Protein AF-A0A5C4J132-F1 (afdb_monomer)

Structure (mmCIF, N/CA/C/O backbone):
data_AF-A0A5C4J132-F1
#
_entry.id   AF-A0A5C4J132-F1
#
loop_
_atom_site.group_PDB
_atom_site.id
_atom_site.type_symbol
_atom_site.label_atom_id
_atom_site.label_alt_id
_atom_site.label_comp_id
_atom_site.label_asym_id
_atom_site.label_entity_id
_atom_site.label_seq_id
_atom_site.pdbx_PDB_ins_code
_atom_site.Cartn_x
_atom_site.Cartn_y
_atom_site.Cartn_z
_atom_site.occupancy
_atom_site.B_iso_or_equiv
_atom_site.auth_seq_id
_atom_site.auth_comp_id
_atom_site.auth_asym_id
_atom_site.auth_atom_id
_atom_site.pdbx_PDB_model_num
ATOM 1 N N . MET A 1 1 ? 4.676 13.560 -14.544 1.00 82.75 1 MET A N 1
ATOM 2 C CA . MET A 1 1 ? 6.012 12.949 -14.366 1.00 82.75 1 MET A CA 1
ATOM 3 C C . MET A 1 1 ? 5.871 11.455 -14.588 1.00 82.75 1 MET A C 1
ATOM 5 O O . MET A 1 1 ? 4.926 10.888 -14.056 1.00 82.75 1 MET A O 1
ATOM 9 N N . THR A 1 2 ? 6.780 10.845 -15.342 1.00 94.75 2 THR A N 1
ATOM 10 C CA . THR A 1 2 ? 6.835 9.391 -15.570 1.00 94.75 2 THR A CA 1
ATOM 11 C C . THR A 1 2 ? 8.130 8.857 -14.960 1.00 94.75 2 THR A C 1
ATOM 13 O O . THR A 1 2 ? 9.125 9.582 -14.933 1.00 94.75 2 THR A O 1
ATOM 16 N N . ARG A 1 3 ? 8.116 7.630 -14.428 1.00 94.50 3 ARG A N 1
ATOM 17 C CA . ARG A 1 3 ? 9.316 6.929 -13.950 1.00 94.50 3 ARG A CA 1
ATOM 18 C C . ARG A 1 3 ? 9.347 5.510 -14.496 1.00 94.50 3 ARG A C 1
ATOM 20 O O . ARG A 1 3 ? 8.318 4.838 -14.488 1.00 94.50 3 ARG A O 1
ATOM 27 N N . ASP A 1 4 ? 10.539 5.075 -14.882 1.00 97.19 4 ASP A N 1
ATOM 28 C CA . ASP A 1 4 ? 10.812 3.712 -15.320 1.00 97.19 4 ASP A CA 1
ATOM 29 C C . ASP A 1 4 ? 11.363 2.872 -14.169 1.00 97.19 4 ASP A C 1
ATOM 31 O O . ASP A 1 4 ? 12.131 3.353 -13.331 1.00 97.19 4 ASP A O 1
ATOM 35 N N . PHE A 1 5 ? 10.977 1.599 -14.143 1.00 97.31 5 PHE A N 1
ATOM 36 C CA . PHE A 1 5 ? 11.432 0.629 -13.155 1.00 97.31 5 PHE A CA 1
ATOM 37 C C . PHE A 1 5 ? 11.991 -0.597 -13.870 1.00 97.31 5 PHE A C 1
ATOM 39 O O . PHE A 1 5 ? 11.315 -1.194 -14.706 1.00 97.31 5 PHE A O 1
ATOM 46 N N . ALA A 1 6 ? 13.200 -1.017 -13.496 1.00 98.12 6 ALA A N 1
ATOM 47 C CA . ALA A 1 6 ? 13.790 -2.280 -13.935 1.00 98.12 6 ALA A CA 1
ATOM 48 C C . A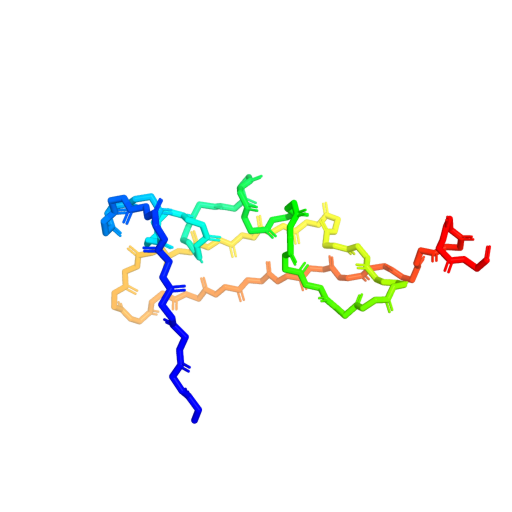LA A 1 6 ? 13.170 -3.466 -13.167 1.00 98.12 6 ALA A C 1
ATOM 50 O O . ALA A 1 6 ? 13.849 -4.183 -12.437 1.00 98.12 6 ALA A O 1
ATOM 51 N N . ALA A 1 7 ? 11.850 -3.629 -13.278 1.00 97.56 7 ALA A N 1
ATOM 52 C CA . ALA A 1 7 ? 11.083 -4.660 -12.591 1.00 97.56 7 ALA A CA 1
ATOM 53 C C . ALA A 1 7 ? 9.902 -5.139 -13.456 1.00 97.56 7 ALA A C 1
ATOM 55 O O . ALA A 1 7 ? 9.331 -4.353 -14.216 1.00 97.56 7 ALA A O 1
ATOM 56 N N . PRO A 1 8 ? 9.475 -6.409 -13.330 1.00 98.44 8 PRO A N 1
ATOM 57 C CA . PRO A 1 8 ? 8.253 -6.887 -13.964 1.00 98.44 8 PRO A CA 1
ATOM 58 C C . PRO A 1 8 ? 7.028 -6.069 -13.539 1.00 98.44 8 PRO A C 1
ATOM 60 O O . PRO A 1 8 ? 6.850 -5.768 -12.357 1.00 98.44 8 PRO A O 1
ATOM 63 N N . ARG A 1 9 ? 6.116 -5.802 -14.484 1.00 98.00 9 ARG A N 1
ATOM 64 C CA . ARG A 1 9 ? 4.888 -5.014 -14.246 1.00 98.00 9 ARG A CA 1
ATOM 65 C C . ARG A 1 9 ? 4.062 -5.489 -13.046 1.00 98.00 9 ARG A C 1
ATOM 67 O O . ARG A 1 9 ? 3.475 -4.674 -12.345 1.00 98.00 9 ARG A O 1
ATOM 74 N N . ALA A 1 10 ? 4.027 -6.802 -12.809 1.00 98.31 10 ALA A N 1
ATOM 75 C CA . ALA A 1 10 ? 3.254 -7.396 -11.724 1.00 98.31 10 ALA A CA 1
ATOM 76 C C . ALA A 1 10 ? 3.795 -6.982 -10.349 1.00 98.31 10 ALA A C 1
ATOM 78 O O . ALA A 1 10 ? 3.010 -6.690 -9.456 1.00 98.31 10 ALA A O 1
ATOM 79 N N . LEU A 1 11 ? 5.121 -6.876 -10.198 1.00 98.25 11 LEU A N 1
ATOM 80 C CA . LEU A 1 11 ? 5.736 -6.440 -8.943 1.00 98.25 11 LEU A CA 1
ATOM 81 C C . LEU A 1 11 ? 5.551 -4.940 -8.713 1.00 98.25 11 LEU A C 1
ATOM 83 O O . LEU A 1 11 ? 5.312 -4.520 -7.585 1.00 98.25 11 LEU A O 1
ATOM 87 N N . VAL A 1 12 ? 5.597 -4.138 -9.780 1.00 98.12 12 VAL A N 1
ATOM 88 C CA . VAL A 1 12 ? 5.283 -2.704 -9.688 1.00 98.12 12 VAL A CA 1
ATOM 89 C C . VAL A 1 12 ? 3.834 -2.514 -9.240 1.00 98.12 12 VAL A C 1
ATOM 91 O O . VAL A 1 12 ? 3.572 -1.716 -8.348 1.00 98.12 12 VAL A O 1
ATOM 94 N N . PHE A 1 13 ? 2.893 -3.286 -9.789 1.00 98.25 13 PHE A N 1
ATOM 95 C CA . PHE A 1 13 ? 1.495 -3.251 -9.357 1.00 98.25 13 PHE A CA 1
ATOM 96 C C . PHE A 1 13 ? 1.316 -3.723 -7.90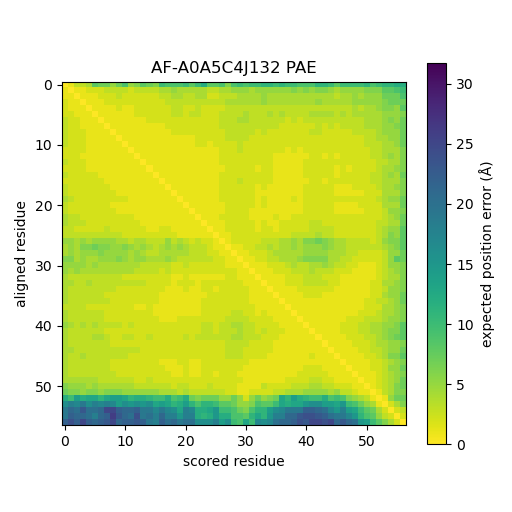5 1.00 98.25 13 PHE A C 1
ATOM 98 O O . PHE A 1 13 ? 0.622 -3.066 -7.127 1.00 98.25 13 PHE A O 1
ATOM 105 N N . ALA A 1 14 ? 1.981 -4.812 -7.509 1.00 98.50 14 ALA A N 1
ATOM 106 C CA . ALA A 1 14 ? 1.953 -5.331 -6.142 1.00 98.50 14 ALA A CA 1
ATOM 107 C C . ALA A 1 14 ? 2.467 -4.302 -5.122 1.00 98.50 14 ALA A C 1
ATOM 109 O O . ALA A 1 14 ? 1.857 -4.119 -4.071 1.00 98.50 14 ALA A O 1
ATOM 110 N N . ALA A 1 15 ? 3.521 -3.548 -5.461 1.00 98.00 15 ALA A N 1
ATOM 111 C CA . ALA A 1 15 ? 4.066 -2.497 -4.602 1.00 98.00 15 ALA A CA 1
ATOM 112 C C . ALA A 1 15 ? 3.030 -1.424 -4.218 1.00 98.00 15 ALA A C 1
ATOM 114 O O . ALA A 1 15 ? 3.163 -0.813 -3.160 1.00 98.00 15 ALA A O 1
ATOM 115 N N . TRP A 1 16 ? 1.997 -1.218 -5.040 1.00 97.12 16 TRP A N 1
ATOM 116 C CA . TRP A 1 16 ? 0.910 -0.269 -4.785 1.00 97.12 16 TRP A CA 1
ATOM 117 C C . TRP A 1 16 ? -0.358 -0.893 -4.199 1.00 97.12 16 TRP A C 1
ATOM 119 O O . TRP A 1 16 ? -1.192 -0.170 -3.658 1.00 97.12 16 TRP A O 1
ATOM 129 N N . THR A 1 17 ? -0.538 -2.205 -4.326 1.00 97.75 17 THR A N 1
ATOM 130 C CA . THR A 1 17 ? -1.829 -2.856 -4.057 1.00 97.75 17 THR A CA 1
ATOM 131 C C . THR A 1 17 ? -1.790 -3.865 -2.922 1.00 97.75 17 THR A C 1
ATOM 133 O O . THR A 1 17 ? -2.822 -4.121 -2.305 1.00 97.75 17 THR A O 1
ATOM 136 N N . GLU A 1 18 ? -0.612 -4.385 -2.578 1.00 98.31 18 GLU A N 1
ATOM 137 C CA . GLU A 1 18 ? -0.431 -5.253 -1.422 1.00 98.31 18 GLU A CA 1
ATOM 138 C C . GLU A 1 18 ? -0.121 -4.414 -0.173 1.00 98.31 18 GLU A C 1
ATOM 140 O O . GLU A 1 18 ? 0.936 -3.774 -0.110 1.00 98.31 18 GLU A O 1
ATOM 145 N N . PRO A 1 19 ? -0.969 -4.438 0.877 1.00 98.19 19 PRO A N 1
ATOM 146 C CA . PRO A 1 19 ? -0.759 -3.619 2.073 1.00 98.19 19 PRO A CA 1
ATOM 147 C C . PRO A 1 19 ? 0.610 -3.83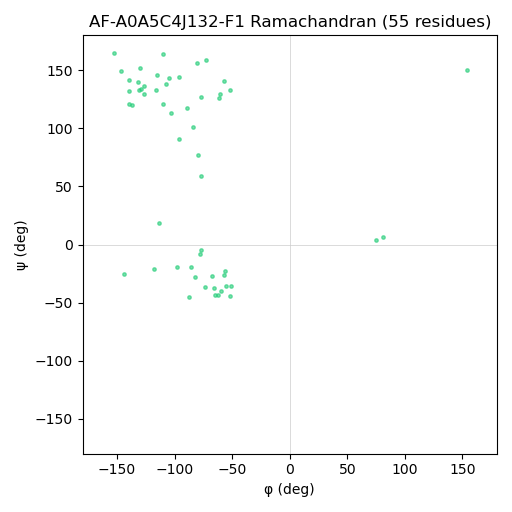2 2.733 1.00 98.19 19 PRO A C 1
ATOM 149 O O . PRO A 1 19 ? 1.225 -2.887 3.226 1.00 98.19 19 PRO A O 1
ATOM 152 N N . ALA A 1 20 ? 1.112 -5.070 2.718 1.00 97.69 20 ALA A N 1
ATOM 153 C CA . ALA A 1 20 ? 2.410 -5.419 3.287 1.00 97.69 20 ALA A CA 1
ATOM 154 C C . ALA A 1 20 ? 3.597 -4.812 2.520 1.00 97.69 20 ALA A C 1
ATOM 156 O O . ALA A 1 20 ? 4.646 -4.591 3.128 1.00 97.69 20 ALA A O 1
ATOM 157 N N . LEU A 1 21 ? 3.446 -4.551 1.217 1.00 97.88 21 LEU A N 1
ATOM 158 C CA . LEU A 1 21 ? 4.468 -3.908 0.392 1.00 97.88 21 LEU A CA 1
ATOM 159 C C . LEU A 1 21 ? 4.351 -2.389 0.455 1.00 97.88 21 LEU A C 1
ATOM 161 O O . LEU A 1 21 ? 5.361 -1.735 0.694 1.00 97.88 21 LEU A O 1
ATOM 165 N N . VAL A 1 22 ? 3.137 -1.836 0.345 1.00 97.69 22 VAL A N 1
ATOM 166 C CA . VAL A 1 22 ? 2.885 -0.384 0.444 1.00 97.69 22 VAL A CA 1
ATOM 167 C C . VAL A 1 22 ? 3.505 0.192 1.717 1.00 97.69 22 VAL A C 1
ATOM 169 O O . VAL A 1 22 ? 4.208 1.198 1.662 1.00 97.69 22 VAL A O 1
ATOM 172 N N . LYS A 1 23 ? 3.346 -0.498 2.854 1.00 96.44 23 LYS A N 1
ATOM 173 C CA . LYS A 1 23 ? 3.925 -0.092 4.144 1.00 96.44 23 LYS A CA 1
ATOM 174 C C . LYS A 1 23 ? 5.446 0.103 4.153 1.00 96.44 23 LYS A C 1
ATOM 176 O O . LYS A 1 23 ? 5.950 0.764 5.051 1.00 96.44 23 LYS A O 1
ATOM 181 N N . ARG A 1 24 ? 6.180 -0.517 3.226 1.00 95.19 24 ARG A N 1
ATOM 182 C CA . ARG A 1 24 ? 7.654 -0.527 3.228 1.00 95.19 24 ARG A CA 1
ATOM 183 C C . ARG A 1 24 ? 8.271 0.688 2.551 1.00 95.19 24 ARG A C 1
ATOM 185 O O . ARG A 1 24 ? 9.459 0.919 2.728 1.00 95.19 24 ARG A O 1
ATOM 192 N N . TRP A 1 25 ? 7.508 1.393 1.722 1.00 93.06 25 TRP A N 1
ATOM 193 C CA . TRP A 1 25 ? 8.072 2.422 0.849 1.00 93.06 25 TRP A CA 1
ATOM 194 C C . TRP A 1 25 ? 7.156 3.633 0.667 1.00 93.06 25 TRP A C 1
ATOM 196 O O . TRP A 1 25 ? 7.643 4.719 0.360 1.00 93.06 25 TRP A O 1
ATOM 206 N N . TYR A 1 26 ? 5.841 3.465 0.830 1.00 94.62 26 TYR A N 1
ATOM 207 C CA . TYR A 1 26 ? 4.902 4.565 0.701 1.00 94.62 26 TYR A CA 1
ATOM 208 C C . TYR A 1 26 ? 4.958 5.425 1.959 1.00 94.62 26 TYR A C 1
ATOM 210 O O . TYR A 1 26 ? 4.841 4.917 3.071 1.00 94.62 26 TYR A O 1
ATOM 218 N N . GLY A 1 27 ? 5.169 6.722 1.774 1.00 89.94 27 GLY A N 1
ATOM 219 C CA . GLY A 1 27 ? 5.510 7.621 2.866 1.00 89.94 27 GLY A CA 1
ATOM 220 C C . GLY A 1 27 ? 6.292 8.819 2.346 1.00 89.94 27 GLY A C 1
ATOM 221 O O . GLY A 1 27 ? 7.012 8.718 1.355 1.00 89.94 27 GLY A O 1
ATOM 222 N N . ALA A 1 28 ? 6.153 9.962 3.007 1.00 89.38 28 ALA A N 1
ATOM 223 C CA . ALA A 1 28 ? 7.125 11.038 2.870 1.00 89.38 28 ALA A CA 1
ATOM 224 C C . ALA A 1 28 ? 8.328 10.716 3.765 1.00 89.38 28 ALA A C 1
ATOM 226 O O . ALA A 1 28 ? 8.188 9.999 4.755 1.00 89.38 28 ALA A O 1
ATOM 227 N N . HIS A 1 29 ? 9.498 11.271 3.451 1.00 89.75 29 HIS A N 1
ATOM 228 C CA . HIS A 1 29 ? 10.660 11.146 4.329 1.00 89.75 29 HIS A CA 1
ATOM 229 C C . HIS A 1 29 ? 10.300 11.570 5.766 1.00 89.75 29 HIS A C 1
ATOM 231 O O . HIS A 1 29 ? 9.656 12.603 5.966 1.00 89.75 29 HIS A O 1
ATOM 237 N N . GLY A 1 30 ? 10.688 10.764 6.757 1.00 91.00 30 GLY A N 1
ATOM 238 C CA . GLY A 1 30 ? 10.329 10.982 8.160 1.00 91.00 30 GLY A CA 1
ATOM 239 C C . GLY A 1 30 ? 8.933 10.495 8.558 1.00 91.00 30 GLY A C 1
ATOM 240 O O . GLY A 1 30 ? 8.532 10.727 9.692 1.00 91.00 30 GLY A O 1
ATOM 241 N N . TRP A 1 31 ? 8.188 9.807 7.688 1.00 93.31 31 TRP A N 1
ATOM 242 C CA . TRP A 1 31 ? 6.897 9.201 8.024 1.00 93.31 31 TRP A CA 1
ATOM 243 C C . TRP A 1 31 ? 6.858 7.720 7.670 1.00 93.31 31 TRP A C 1
ATOM 245 O O . TRP A 1 31 ? 7.213 7.333 6.561 1.00 93.31 31 TRP A O 1
ATOM 255 N N . ASP A 1 32 ? 6.319 6.919 8.586 1.00 93.38 32 ASP A N 1
ATOM 256 C CA . ASP A 1 32 ? 6.085 5.492 8.379 1.00 93.38 32 ASP A CA 1
ATOM 257 C C . ASP A 1 32 ? 4.588 5.211 8.219 1.00 93.38 32 ASP A C 1
ATOM 259 O O . ASP A 1 32 ? 3.757 5.711 8.989 1.00 93.38 32 ASP A O 1
ATOM 263 N N . VAL A 1 33 ? 4.224 4.338 7.277 1.00 95.56 33 VAL A N 1
ATOM 264 C CA . VAL A 1 33 ? 2.868 3.777 7.210 1.00 95.56 33 VAL A CA 1
ATOM 265 C C . VAL A 1 33 ? 2.786 2.589 8.166 1.00 95.56 33 VAL A C 1
ATOM 267 O O . VAL A 1 33 ? 3.225 1.474 7.882 1.00 95.56 33 VAL A O 1
ATOM 270 N N . VAL A 1 34 ? 2.192 2.815 9.335 1.00 95.62 34 VAL A N 1
ATOM 271 C CA . VAL A 1 34 ? 2.112 1.807 10.404 1.00 95.62 34 VAL A CA 1
ATOM 272 C C . VAL A 1 34 ? 0.964 0.818 10.194 1.00 95.62 34 VAL A C 1
ATOM 274 O O . VAL A 1 34 ? 1.071 -0.351 10.579 1.00 95.62 34 VAL A O 1
ATOM 277 N N . ALA A 1 35 ? -0.100 1.240 9.508 1.00 97.44 35 ALA A N 1
ATOM 278 C CA . ALA A 1 35 ? -1.216 0.385 9.116 1.00 97.44 35 ALA A CA 1
ATOM 279 C C . ALA A 1 35 ? -1.686 0.713 7.697 1.00 97.44 35 ALA A C 1
ATOM 281 O O . ALA A 1 35 ? -1.759 1.881 7.313 1.00 97.44 35 ALA A O 1
ATOM 282 N N . ALA A 1 36 ? -2.035 -0.330 6.948 1.00 98.19 36 ALA A N 1
ATOM 283 C CA . ALA A 1 36 ? -2.571 -0.233 5.602 1.00 98.19 36 ALA A CA 1
ATOM 284 C C . ALA A 1 36 ? -3.696 -1.255 5.425 1.00 98.19 36 ALA A C 1
ATOM 286 O O . ALA A 1 36 ? -3.530 -2.423 5.773 1.00 98.19 36 ALA A O 1
ATOM 287 N N . ALA A 1 37 ? -4.821 -0.810 4.877 1.00 98.44 37 ALA A N 1
ATOM 288 C CA . ALA A 1 37 ? -5.918 -1.655 4.428 1.00 98.44 37 ALA A CA 1
ATOM 289 C C . ALA A 1 37 ? -6.299 -1.236 3.008 1.00 98.44 37 ALA A C 1
ATOM 291 O O . ALA A 1 37 ? -6.423 -0.039 2.736 1.00 98.44 37 ALA A O 1
ATOM 292 N N . ILE A 1 38 ? -6.448 -2.209 2.111 1.00 98.56 38 ILE A N 1
ATOM 293 C CA . ILE A 1 38 ? -6.759 -1.992 0.696 1.00 98.56 38 ILE A CA 1
ATOM 294 C C . ILE A 1 38 ? -7.820 -3.015 0.288 1.00 98.56 38 ILE A C 1
ATOM 296 O O . ILE A 1 38 ? -7.581 -4.217 0.377 1.00 98.56 38 ILE A O 1
ATOM 300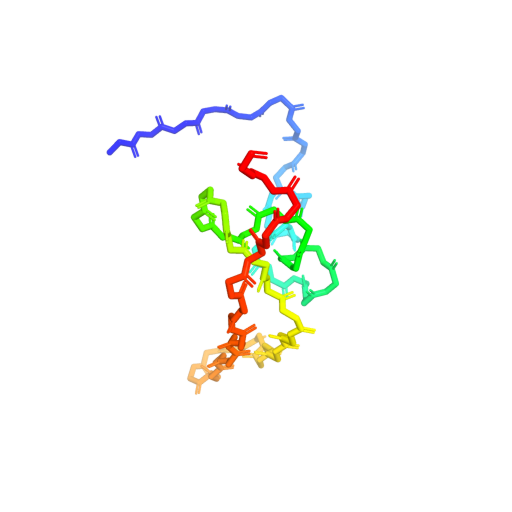 N N . ASP A 1 39 ? -8.976 -2.534 -0.160 1.00 98.56 39 ASP A N 1
ATOM 301 C CA . ASP A 1 39 ? -10.005 -3.332 -0.828 1.00 98.56 39 ASP A CA 1
ATOM 302 C C . ASP A 1 39 ? -9.812 -3.187 -2.346 1.00 98.56 39 ASP A C 1
ATOM 304 O O . ASP A 1 39 ? -10.286 -2.229 -2.960 1.00 98.56 39 ASP A O 1
ATOM 308 N N . LEU A 1 40 ? -9.019 -4.087 -2.943 1.00 97.94 40 LEU A N 1
ATOM 309 C CA . LEU A 1 40 ? -8.593 -3.982 -4.343 1.00 97.94 40 LEU A CA 1
ATOM 310 C C . LEU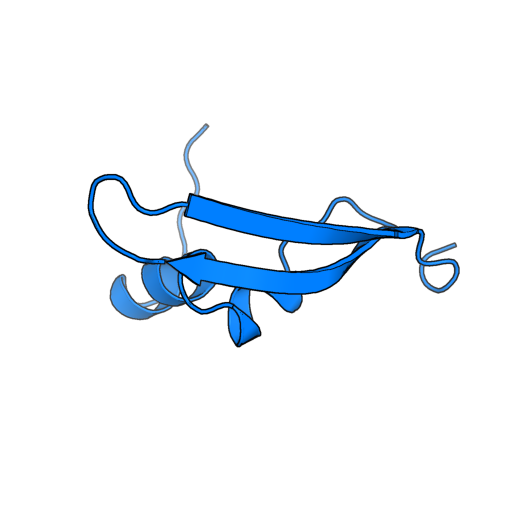 A 1 40 ? -9.691 -4.453 -5.309 1.00 97.94 40 LEU A C 1
ATOM 312 O O . LEU A 1 40 ? -9.635 -5.538 -5.885 1.00 97.94 40 LEU A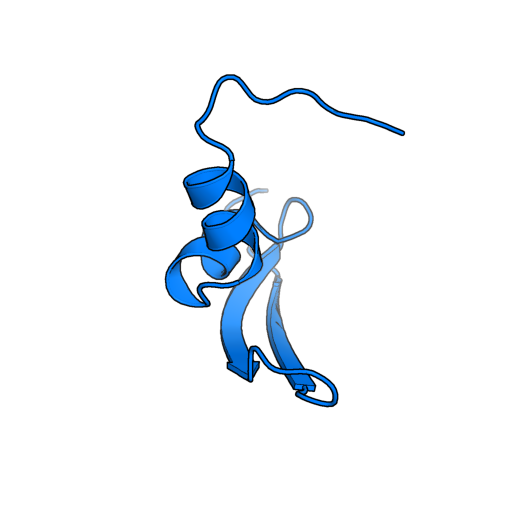 O 1
ATOM 316 N N . ARG A 1 41 ? -10.688 -3.599 -5.510 1.00 98.12 41 ARG A N 1
ATOM 317 C CA . ARG A 1 41 ? -11.742 -3.756 -6.519 1.00 98.12 41 ARG A CA 1
ATOM 318 C C . ARG A 1 41 ? -12.276 -2.391 -6.936 1.00 98.12 41 ARG A C 1
ATOM 320 O O . ARG A 1 41 ? -12.070 -1.393 -6.248 1.00 98.12 41 ARG A O 1
ATOM 327 N N . VAL A 1 42 ? -13.007 -2.339 -8.046 1.00 98.06 42 VAL A N 1
ATOM 328 C CA . VAL A 1 42 ? -13.700 -1.110 -8.462 1.00 98.06 42 VAL A CA 1
ATOM 329 C C . VAL A 1 42 ? -14.700 -0.694 -7.378 1.00 98.06 42 VAL A C 1
ATOM 331 O O . VAL A 1 42 ? -15.486 -1.513 -6.900 1.00 98.06 42 VAL A O 1
ATOM 334 N N . GLY A 1 43 ? -14.633 0.573 -6.963 1.00 98.31 43 GLY A N 1
ATOM 335 C CA . GLY A 1 43 ? -15.428 1.109 -5.853 1.00 98.31 43 GLY A CA 1
ATOM 336 C C . GLY A 1 43 ? -14.954 0.686 -4.455 1.00 98.31 43 GLY A C 1
ATOM 337 O O . GLY A 1 43 ? -15.614 1.020 -3.474 1.00 98.31 43 GLY A O 1
ATOM 338 N N . GLY A 1 44 ? -13.844 -0.051 -4.346 1.00 98.25 44 GLY A N 1
ATOM 339 C CA . GLY A 1 44 ? -13.194 -0.364 -3.076 1.00 98.25 44 GLY A CA 1
ATOM 340 C C . GLY A 1 44 ? -12.468 0.845 -2.480 1.00 98.25 44 GLY A C 1
ATOM 341 O O . GLY A 1 44 ? -12.130 1.803 -3.179 1.00 98.25 44 GLY A O 1
ATOM 342 N N . ALA A 1 45 ? -12.237 0.805 -1.169 1.00 98.31 45 ALA A N 1
ATOM 343 C CA . ALA A 1 45 ? -11.575 1.873 -0.427 1.00 98.31 45 ALA A CA 1
ATOM 344 C C . ALA A 1 45 ? -10.181 1.457 0.061 1.00 98.31 45 ALA A C 1
ATOM 346 O O . ALA A 1 45 ? -9.842 0.275 0.148 1.00 98.31 45 ALA A O 1
ATOM 347 N N . TRP A 1 46 ? -9.386 2.453 0.442 1.00 97.75 46 TRP A N 1
ATOM 348 C CA . TRP A 1 46 ? -8.099 2.262 1.100 1.00 97.75 46 TRP A CA 1
ATOM 349 C C . TRP A 1 46 ? -8.009 3.121 2.360 1.00 97.75 46 TRP A C 1
ATOM 351 O O . TRP A 1 46 ? -8.629 4.180 2.468 1.00 97.75 46 TRP A O 1
ATOM 361 N N . ARG A 1 47 ? -7.225 2.654 3.333 1.00 98.19 47 ARG A N 1
ATOM 362 C CA . ARG A 1 47 ? -6.912 3.386 4.562 1.00 98.19 47 ARG A CA 1
ATOM 363 C C . ARG A 1 47 ? -5.445 3.194 4.910 1.00 98.19 47 ARG A C 1
ATOM 365 O O . ARG A 1 47 ? -5.015 2.073 5.174 1.00 98.19 47 ARG A O 1
ATOM 372 N N . PHE A 1 48 ? -4.712 4.299 4.990 1.00 97.50 48 PHE A N 1
ATOM 373 C CA . PHE A 1 48 ? -3.334 4.332 5.472 1.00 97.50 48 PHE A CA 1
ATOM 374 C C . PHE A 1 48 ? -3.256 5.157 6.752 1.00 97.50 48 PHE A C 1
ATOM 376 O O . PHE A 1 48 ? -3.807 6.254 6.823 1.00 97.50 48 PHE A O 1
ATOM 383 N N . VAL A 1 49 ? -2.571 4.633 7.765 1.00 97.31 49 VAL A N 1
ATOM 384 C CA . VAL A 1 49 ? -2.279 5.358 9.006 1.00 97.31 49 VAL A CA 1
ATOM 385 C C . VAL A 1 49 ? -0.793 5.651 9.035 1.00 97.31 49 VAL A C 1
ATOM 387 O O . VAL A 1 49 ? 0.023 4.730 8.981 1.00 97.31 49 VAL A O 1
ATOM 390 N N . TRP A 1 50 ? -0.471 6.935 9.116 1.00 95.69 50 TRP A N 1
ATOM 391 C CA . TRP A 1 50 ? 0.890 7.441 9.063 1.00 95.69 50 TRP A CA 1
ATOM 392 C C . TRP A 1 50 ? 1.324 7.852 10.463 1.00 95.69 50 TRP A C 1
ATOM 394 O O . TRP A 1 50 ? 0.523 8.370 11.246 1.00 95.69 50 TRP A O 1
ATOM 404 N N . ARG A 1 51 ? 2.592 7.621 10.782 1.00 94.56 51 ARG A N 1
ATOM 405 C CA . ARG A 1 51 ? 3.211 8.066 12.027 1.00 94.56 51 ARG A CA 1
ATOM 406 C C . ARG A 1 51 ? 4.498 8.799 11.696 1.00 94.56 51 ARG A C 1
ATOM 408 O O . ARG A 1 51 ? 5.294 8.300 10.906 1.00 94.56 51 ARG A O 1
ATOM 415 N N . LEU A 1 52 ? 4.701 9.952 12.325 1.00 92.81 52 LEU A N 1
ATOM 416 C CA . LEU A 1 52 ? 5.981 10.641 12.263 1.00 92.81 52 LEU A CA 1
ATOM 417 C C . LEU A 1 52 ? 7.057 9.741 12.883 1.00 92.81 52 LEU A C 1
ATOM 419 O O . LEU A 1 52 ? 6.914 9.263 14.010 1.00 92.81 52 LEU A O 1
ATOM 423 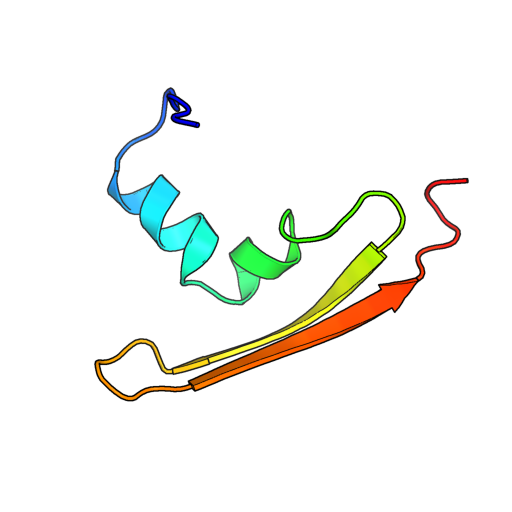N N . SER A 1 53 ? 8.113 9.505 12.125 1.00 86.06 53 SER A N 1
ATOM 424 C CA . SER A 1 53 ? 9.234 8.657 12.485 1.00 86.06 53 SER A CA 1
ATOM 425 C C . SER A 1 53 ? 10.417 9.528 12.876 1.00 86.06 53 SER A C 1
ATOM 427 O O . SER A 1 53 ? 10.993 10.227 12.045 1.00 86.06 53 SER A O 1
ATOM 429 N N . LEU A 1 54 ? 10.788 9.473 14.155 1.00 76.44 54 LEU A N 1
ATOM 430 C CA . LEU A 1 54 ? 11.951 10.186 14.693 1.00 76.44 54 LEU A CA 1
ATOM 431 C C . LEU A 1 54 ? 13.282 9.494 14.341 1.00 76.44 54 LEU A C 1
ATOM 433 O O . LEU A 1 54 ? 14.337 10.022 14.661 1.00 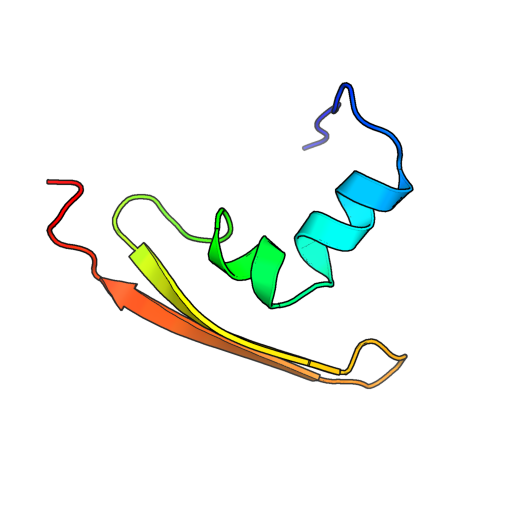76.44 54 LEU A O 1
ATOM 437 N N . LEU A 1 55 ? 13.238 8.320 13.694 1.00 68.25 55 LEU A N 1
ATOM 438 C CA . LEU A 1 55 ? 14.417 7.531 13.304 1.00 68.25 55 LEU A CA 1
ATOM 439 C C . LEU A 1 55 ? 15.135 8.067 12.054 1.00 68.25 55 LEU A C 1
ATOM 441 O O . LEU A 1 55 ? 16.197 7.563 11.706 1.00 68.25 55 LEU A O 1
ATOM 445 N N . HIS A 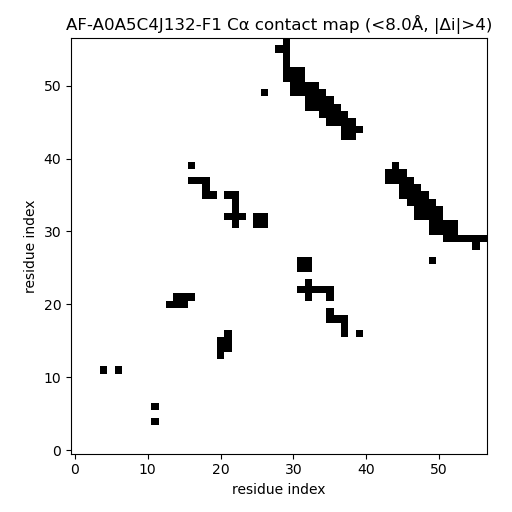1 56 ? 14.551 9.055 11.374 1.00 59.31 56 HIS A N 1
ATOM 446 C CA . HIS A 1 56 ? 15.088 9.650 10.147 1.00 59.31 56 HIS A CA 1
ATOM 447 C C . HIS A 1 56 ? 15.522 11.119 10.337 1.00 59.31 56 HIS A C 1
ATOM 449 O O . HIS A 1 56 ? 15.596 11.857 9.353 1.00 59.31 56 HIS A O 1
ATOM 455 N N . ILE A 1 57 ? 15.737 11.549 11.590 1.00 54.53 57 ILE A N 1
ATOM 456 C CA . ILE A 1 57 ? 16.358 12.841 11.940 1.00 54.53 57 ILE A CA 1
ATOM 457 C C . ILE A 1 57 ? 17.855 12.622 12.150 1.00 54.53 57 ILE A C 1
ATOM 459 O O . ILE A 1 57 ? 18.197 11.622 12.820 1.00 54.53 57 ILE A O 1
#

Solvent-accessible surface area (backbone atoms only — not comparable to full-atom values): 3663 Å² total; per-residue (Å²): 140,86,85,88,70,104,61,60,69,69,58,62,50,38,45,75,62,36,44,83,46,27,42,74,69,51,60,58,93,44,37,41,33,80,42,57,47,63,46,95,52,92,94,48,58,72,50,77,42,76,41,84,37,78,85,70,113

Organism: NCBI:txid2508997

InterPro domains:
  IPR013538 Activator of Hsp90 ATPase homologue 1/2-like, C-terminal [PF08327] (6-50)
  IPR023393 START-like domain superfamily [G3DSA:3.30.530.20] (1-53)

Foldseek 3Di:
DDDDDPDDPVVVVCCVAPFVNVQVPPDDQQKGFPGKDWPPDVVTDIDTDIDGHPPRD

Nearest PDB structures (foldseek):
  1xfs-assembly1_A  TM=9.438E-01  e=1.237E-02  Nitrosomonas europaea ATCC 19718
  1xfs-assembly1_B  TM=9.590E-01  e=1.504E-02  Nitrosomonas europaea ATCC 19718
  5tf9-assembly2_B  TM=3.139E-01  e=4.390E+00  Homo sapiens
  1zy5-assembly1_B  TM=3.029E-01  e=8.429E+00  Saccharomyces cerevisiae

pLDDT: mean 93.83, std 8.94, range [54.53, 98.56]

Sequence (57 aa):
MTRDFAAPRALVFAAWTEPALVKRWYGAHGWDVVAAAIDLRVGGAWRFVWRLSLLHI

Mean predicted aligned error: 3.5 Å

Secondary structure (DSSP, 8-state):
-----SS-HHHHHHHHH-HHHHTTT-S-TTEEEEEEEE--STT--EEEEEEE-GGG-

Radius of gyration: 13.0 Å; Cα contacts (8 Å, |Δi|>4): 70; chains: 1; bounding box: 32×20×30 Å